Protein AF-A0AAX1UQ03-F1 (afdb_monomer_lite)

Foldseek 3Di:
DPPDDDPVNVVVVVVVVVVVVVVVCVPPVPPPDDPVNVVVVVVVCVVPAQKAKEFDPVFADDDVNHHPADQDPVRRYGAGCADVVCPRGRIDIGSDRCVVVPDDPVPPPPDDDDDDDDDDDDDDD

pLDDT: mean 74.24, std 16.28, range [40.09, 94.44]

Radius of gyration: 30.02 Å; chains: 1; bounding box: 72×29×101 Å

Organism: Cereibacter sphaeroides (NCBI:txid1063)

Secondary structure (DSSP, 8-state):
------HHHHHHHHHHHHHHHHHHHTS-S--PPPHHHHHHHHHHHHHHSS-EEEE-TTTPPEETTEESSPBPTTTSSB--S--GGGTTSSEEEE---GGGG-----SSTT-----PPPPP-----

Sequence (125 aa):
MTDALDLAEITRLRAELAQERAHRGCLGEAVPPTWQAIADDVARVLSEDCGAWVSCTGCYATDEGYLTAGTDPVFGCALGMGCRECGELGAVWDPTDWSALAVEDEDELSGDEPHAAAPGSGDAP

Structure (mmCIF, N/CA/C/O backbone):
data_AF-A0AAX1UQ03-F1
#
_entry.id   AF-A0AAX1UQ03-F1
#
loop_
_atom_site.group_PDB
_atom_site.id
_atom_site.type_symbol
_atom_site.label_atom_id
_atom_site.label_alt_id
_atom_site.label_comp_id
_atom_site.label_asym_id
_atom_site.label_entity_id
_atom_site.label_seq_id
_atom_site.pdbx_PDB_ins_code
_atom_site.Cartn_x
_atom_site.Cartn_y
_atom_site.Cartn_z
_atom_site.occupancy
_atom_site.B_iso_or_equiv
_atom_site.auth_seq_id
_atom_site.auth_comp_id
_atom_site.auth_asym_id
_atom_site.auth_atom_id
_atom_site.pdbx_PDB_model_num
ATOM 1 N N . MET A 1 1 ? 41.534 -16.312 -32.742 1.00 45.47 1 MET A N 1
ATOM 2 C CA . MET A 1 1 ? 40.486 -16.801 -33.658 1.00 45.47 1 MET A CA 1
ATOM 3 C C . MET A 1 1 ? 39.168 -16.258 -33.151 1.00 45.47 1 MET A C 1
ATOM 5 O O . MET A 1 1 ? 38.585 -16.844 -32.256 1.00 45.47 1 MET A O 1
ATOM 9 N N . THR A 1 2 ? 38.784 -15.069 -33.603 1.00 49.16 2 THR A N 1
ATOM 10 C CA . THR A 1 2 ? 37.437 -14.545 -33.362 1.00 49.16 2 THR A CA 1
ATOM 11 C C . THR A 1 2 ? 36.515 -15.260 -34.335 1.00 49.16 2 THR A C 1
ATOM 13 O O . THR A 1 2 ? 36.711 -15.110 -35.543 1.00 49.16 2 THR A O 1
ATOM 16 N N . ASP A 1 3 ? 35.587 -16.067 -33.827 1.00 68.19 3 ASP A N 1
ATOM 17 C CA . ASP A 1 3 ? 34.554 -16.678 -34.658 1.00 68.19 3 ASP A CA 1
ATOM 18 C C . ASP A 1 3 ? 33.799 -15.569 -35.388 1.00 68.19 3 ASP A C 1
ATOM 20 O O . ASP A 1 3 ? 33.191 -14.686 -34.777 1.00 68.19 3 ASP A O 1
ATOM 24 N N . ALA A 1 4 ? 33.912 -15.575 -36.714 1.00 75.44 4 ALA A N 1
ATOM 25 C CA . ALA A 1 4 ? 33.086 -14.735 -37.552 1.00 75.44 4 ALA A CA 1
ATOM 26 C C . ALA A 1 4 ? 31.677 -15.323 -37.491 1.00 75.44 4 ALA A C 1
ATOM 28 O O . ALA A 1 4 ? 31.449 -16.425 -37.985 1.00 75.44 4 ALA A O 1
ATOM 29 N N . LEU A 1 5 ? 30.754 -14.603 -36.853 1.00 78.12 5 LEU A N 1
ATOM 30 C CA . LEU A 1 5 ? 29.346 -14.982 -36.849 1.00 78.12 5 LEU A CA 1
ATOM 31 C C . LEU A 1 5 ? 28.863 -15.050 -38.298 1.00 78.12 5 LEU A C 1
ATOM 33 O O . LEU A 1 5 ? 29.084 -14.117 -39.079 1.00 78.12 5 LEU A O 1
ATOM 37 N N . ASP A 1 6 ? 28.225 -16.157 -38.658 1.00 87.25 6 ASP A N 1
ATOM 38 C CA . ASP A 1 6 ? 27.645 -16.293 -39.981 1.00 87.25 6 ASP A CA 1
ATOM 39 C C . ASP A 1 6 ? 26.407 -15.392 -40.148 1.00 87.25 6 ASP A C 1
ATOM 41 O O . ASP A 1 6 ? 25.863 -14.802 -39.207 1.00 87.25 6 ASP A O 1
ATOM 45 N N . LEU A 1 7 ? 25.965 -15.246 -41.396 1.00 84.31 7 LEU A N 1
ATOM 46 C CA . LEU A 1 7 ? 24.848 -14.369 -41.734 1.00 84.31 7 LEU A CA 1
ATOM 47 C C . LEU A 1 7 ? 23.516 -14.835 -41.117 1.00 84.31 7 LEU A C 1
ATOM 49 O O . LEU A 1 7 ? 22.641 -13.999 -40.878 1.00 84.31 7 LEU A O 1
ATOM 53 N N . ALA A 1 8 ? 23.352 -16.133 -40.846 1.00 88.38 8 ALA A N 1
ATOM 54 C CA . ALA A 1 8 ? 22.139 -16.683 -40.250 1.00 88.38 8 ALA A CA 1
ATOM 55 C C . ALA A 1 8 ? 22.061 -16.330 -38.757 1.00 88.38 8 ALA A C 1
ATOM 57 O O . ALA A 1 8 ? 21.024 -15.846 -38.299 1.00 88.38 8 ALA A O 1
ATOM 58 N N . GLU A 1 9 ? 23.176 -16.450 -38.035 1.00 91.50 9 GLU A N 1
ATOM 59 C CA . GLU A 1 9 ? 23.319 -16.045 -36.634 1.00 91.50 9 GLU A CA 1
ATOM 60 C C . GLU A 1 9 ? 23.073 -14.534 -36.473 1.00 91.50 9 GLU A C 1
ATOM 62 O O . GLU A 1 9 ? 22.274 -14.105 -35.637 1.00 91.50 9 GLU A O 1
ATOM 67 N N . ILE A 1 10 ? 23.670 -13.711 -37.347 1.00 91.00 10 ILE A N 1
ATOM 68 C CA . ILE A 1 10 ? 23.458 -12.252 -37.358 1.00 91.00 10 ILE A CA 1
ATOM 69 C C . ILE A 1 10 ? 21.982 -11.909 -37.609 1.00 91.00 10 ILE A C 1
ATOM 71 O O . ILE A 1 10 ? 21.448 -10.965 -37.021 1.00 91.00 10 ILE A O 1
ATOM 75 N N . THR A 1 11 ? 21.306 -12.658 -38.479 1.00 93.19 11 THR A N 1
ATOM 76 C CA . THR A 1 11 ? 19.891 -12.425 -38.798 1.00 93.19 11 THR A CA 1
ATOM 77 C C . THR A 1 11 ? 18.981 -12.823 -37.634 1.00 93.19 11 THR A C 1
ATOM 79 O O . THR A 1 11 ? 18.076 -12.058 -37.294 1.00 93.19 11 THR A O 1
ATOM 82 N N . ARG A 1 12 ? 19.261 -13.950 -36.963 1.00 94.44 12 ARG A N 1
ATOM 83 C CA . ARG A 1 12 ? 18.543 -14.397 -35.758 1.00 94.44 12 ARG A CA 1
ATOM 84 C C . ARG A 1 12 ? 18.640 -13.368 -34.633 1.00 94.44 12 ARG A C 1
ATOM 86 O O . ARG A 1 12 ? 17.614 -12.929 -34.125 1.00 94.44 12 ARG A O 1
ATOM 93 N N . LEU A 1 13 ? 19.852 -12.910 -34.320 1.00 92.44 13 LEU A N 1
ATOM 94 C CA . LEU A 1 13 ? 20.087 -11.929 -33.253 1.00 92.44 13 LEU A CA 1
ATOM 95 C C . LEU A 1 13 ? 19.404 -10.583 -33.536 1.00 92.44 13 LEU A C 1
ATOM 97 O O . LEU A 1 13 ? 18.907 -9.921 -32.627 1.00 92.44 13 LEU A O 1
ATOM 101 N N . ARG A 1 14 ? 19.336 -10.168 -34.808 1.00 94.06 14 ARG A N 1
ATOM 102 C CA . ARG A 1 14 ? 18.594 -8.961 -35.201 1.00 94.06 14 ARG A CA 1
ATOM 103 C C . ARG A 1 14 ? 17.083 -9.124 -35.037 1.00 94.06 14 ARG A C 1
ATOM 105 O O . ARG A 1 14 ? 16.430 -8.157 -34.651 1.00 94.06 14 ARG A O 1
ATOM 112 N N . ALA A 1 15 ? 16.539 -10.308 -35.316 1.00 92.56 15 ALA A N 1
ATOM 113 C CA . ALA A 1 15 ? 15.124 -10.606 -35.109 1.00 92.56 15 ALA A CA 1
ATOM 114 C C . ALA A 1 15 ? 14.768 -10.661 -33.614 1.00 92.56 15 ALA A C 1
ATOM 116 O O . ALA A 1 15 ? 13.791 -10.035 -33.208 1.00 92.56 15 ALA A O 1
ATOM 117 N N . GLU A 1 16 ? 15.598 -11.311 -32.793 1.00 93.19 16 GLU A N 1
ATOM 118 C CA . GLU A 1 16 ? 15.449 -11.339 -31.329 1.00 93.19 16 GLU A CA 1
ATOM 119 C C . GLU A 1 16 ? 15.475 -9.919 -30.745 1.00 93.19 16 GLU A C 1
ATOM 121 O O . GLU A 1 16 ? 14.550 -9.524 -30.038 1.00 93.19 16 GLU A O 1
ATOM 126 N N . LEU A 1 17 ? 16.449 -9.089 -31.138 1.00 87.44 17 LEU A N 1
ATOM 127 C CA . LEU A 1 17 ? 16.527 -7.696 -30.690 1.00 87.44 17 LEU A CA 1
ATOM 128 C C . LEU A 1 17 ? 15.327 -6.854 -31.157 1.00 87.44 17 LEU A C 1
ATOM 130 O O . LEU A 1 17 ? 14.885 -5.954 -30.441 1.00 87.44 17 LEU A O 1
ATOM 134 N N . ALA A 1 18 ? 14.795 -7.107 -32.356 1.00 84.88 18 ALA A N 1
ATOM 135 C CA . ALA A 1 18 ? 13.589 -6.438 -32.839 1.00 84.88 18 ALA A CA 1
ATOM 136 C C . ALA A 1 18 ? 12.353 -6.848 -32.023 1.00 84.88 18 ALA A C 1
ATOM 138 O O . ALA A 1 18 ? 11.529 -5.993 -31.711 1.00 84.88 18 ALA A O 1
ATOM 139 N N . GLN A 1 19 ? 12.2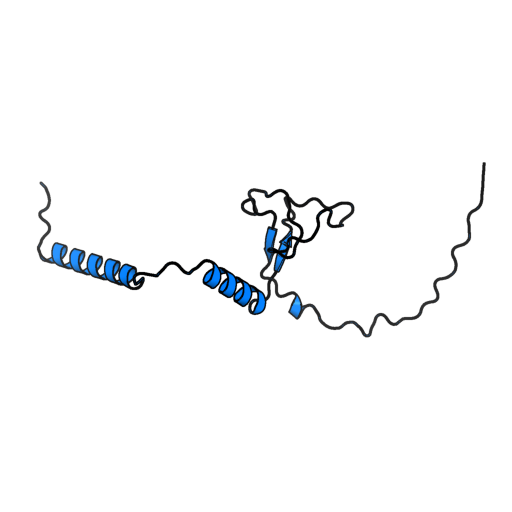55 -8.118 -31.628 1.00 81.69 19 GLN A N 1
ATOM 140 C CA . GLN A 1 19 ? 11.177 -8.635 -30.789 1.00 81.69 19 GLN A CA 1
ATOM 141 C C . GLN A 1 19 ? 11.266 -8.102 -29.352 1.00 81.69 19 GLN A C 1
ATOM 143 O O . GLN A 1 19 ? 10.257 -7.659 -28.810 1.00 81.69 19 GLN A O 1
ATOM 148 N N . GLU A 1 20 ? 12.463 -8.036 -28.763 1.00 80.25 20 GLU A N 1
ATOM 149 C CA . GLU A 1 20 ? 12.688 -7.398 -27.459 1.00 80.25 20 GLU A CA 1
ATOM 150 C C . GLU A 1 20 ? 12.367 -5.900 -27.490 1.00 80.25 20 GLU A C 1
ATOM 152 O O . GLU A 1 20 ? 11.734 -5.372 -26.575 1.00 80.25 20 GLU A O 1
ATOM 157 N N . ARG A 1 21 ? 12.769 -5.196 -28.556 1.00 79.38 21 ARG A N 1
ATOM 158 C CA . ARG A 1 21 ? 12.445 -3.775 -28.748 1.00 79.38 21 ARG A CA 1
ATOM 159 C C . ARG A 1 21 ? 10.967 -3.546 -29.017 1.00 79.38 21 ARG A C 1
ATOM 161 O O . ARG A 1 21 ? 10.460 -2.530 -28.572 1.00 79.38 21 ARG A O 1
ATOM 168 N N . ALA A 1 22 ? 10.281 -4.457 -29.700 1.00 71.56 22 ALA A N 1
ATOM 169 C CA . ALA A 1 22 ? 8.833 -4.407 -29.869 1.00 71.56 22 ALA A CA 1
ATOM 170 C C . ALA A 1 22 ? 8.113 -4.690 -28.545 1.00 71.56 22 ALA A C 1
ATOM 172 O O . ALA A 1 22 ? 7.162 -3.995 -28.224 1.00 71.56 22 ALA A O 1
ATOM 173 N N . HIS A 1 23 ? 8.606 -5.626 -27.730 1.00 63.84 23 HIS A N 1
ATOM 174 C CA . HIS A 1 23 ? 8.072 -5.872 -26.390 1.00 63.84 23 HIS A CA 1
ATOM 175 C C . HIS A 1 23 ? 8.279 -4.661 -25.469 1.00 63.84 23 HIS A C 1
ATOM 177 O O . HIS A 1 23 ? 7.358 -4.248 -24.770 1.00 63.84 23 HIS A O 1
ATOM 183 N N . ARG A 1 24 ? 9.452 -4.018 -25.544 1.00 59.59 24 ARG A N 1
ATOM 184 C CA . ARG A 1 24 ? 9.702 -2.722 -24.895 1.00 59.59 24 ARG A CA 1
ATOM 185 C C . ARG A 1 24 ? 8.903 -1.576 -25.517 1.00 59.59 24 ARG A C 1
ATOM 187 O O . ARG A 1 24 ? 8.558 -0.661 -24.795 1.00 59.59 24 ARG A O 1
ATOM 194 N N . GLY A 1 25 ? 8.606 -1.630 -26.813 1.00 49.12 25 GLY A N 1
ATOM 195 C CA . GLY A 1 25 ? 7.823 -0.645 -27.567 1.00 49.12 25 GLY A CA 1
ATOM 196 C C . GLY A 1 25 ? 6.305 -0.828 -27.462 1.00 49.12 25 GLY A C 1
ATOM 197 O O . GLY A 1 25 ? 5.560 0.051 -27.884 1.00 49.12 25 GLY A O 1
ATOM 198 N N . CYS A 1 26 ? 5.834 -1.934 -26.871 1.00 47.91 26 CYS A N 1
ATOM 199 C CA . CYS A 1 26 ? 4.474 -2.051 -26.341 1.00 47.91 26 CYS A CA 1
ATOM 200 C C . CYS A 1 26 ? 4.287 -1.190 -25.083 1.00 47.91 26 CYS A C 1
ATOM 202 O O . CYS A 1 26 ? 3.155 -0.854 -24.745 1.00 47.91 26 CYS A O 1
ATOM 204 N N . LEU A 1 27 ? 5.377 -0.764 -24.433 1.00 50.38 27 LEU A N 1
ATOM 205 C CA . LEU A 1 27 ? 5.363 0.525 -23.762 1.00 50.38 27 LEU A CA 1
ATOM 206 C C . LEU A 1 27 ? 5.520 1.538 -24.894 1.00 50.38 27 LEU A C 1
ATOM 208 O O . LEU A 1 27 ? 6.622 1.749 -25.402 1.00 50.38 27 LEU A O 1
ATOM 212 N N . GLY A 1 28 ? 4.416 2.149 -25.329 1.00 47.66 28 GLY A N 1
ATOM 213 C CA . GLY A 1 28 ? 4.516 3.403 -26.071 1.00 47.66 28 GLY A CA 1
ATOM 214 C C . GLY A 1 28 ? 5.356 4.409 -25.273 1.00 47.66 28 GLY A C 1
ATOM 215 O O . GLY A 1 28 ? 5.860 4.106 -24.190 1.00 47.66 28 GLY A O 1
ATOM 216 N N . GLU A 1 29 ? 5.482 5.645 -25.740 1.00 50.66 29 GLU A N 1
ATOM 217 C CA . GLU A 1 29 ? 5.815 6.713 -24.798 1.00 50.66 29 GLU A CA 1
ATOM 218 C C . GLU A 1 29 ? 4.674 6.765 -23.770 1.00 50.66 29 GLU A C 1
ATOM 220 O O . GLU A 1 29 ? 3.641 7.397 -23.984 1.00 50.66 29 GLU A O 1
ATOM 225 N N . ALA A 1 30 ? 4.799 5.966 -22.710 1.00 56.03 30 ALA A N 1
ATOM 226 C CA . ALA A 1 30 ? 3.912 5.967 -21.580 1.00 56.03 30 ALA A CA 1
ATOM 227 C C . ALA A 1 30 ? 4.206 7.307 -20.943 1.00 56.03 30 ALA A C 1
ATOM 229 O O . ALA A 1 30 ? 5.190 7.455 -20.218 1.00 56.03 30 ALA A O 1
ATOM 230 N N . VAL A 1 31 ? 3.400 8.307 -21.305 1.00 62.19 31 VAL A N 1
ATOM 231 C CA . VAL A 1 31 ? 3.284 9.518 -20.511 1.00 62.19 31 VAL A CA 1
ATOM 232 C C . VAL A 1 31 ? 3.160 9.006 -19.082 1.00 62.19 31 VAL A C 1
ATOM 234 O O . VAL A 1 31 ? 2.213 8.257 -18.813 1.00 62.19 31 VAL A O 1
ATOM 237 N N . PRO A 1 32 ? 4.154 9.271 -18.214 1.00 66.25 32 PRO A N 1
ATOM 238 C CA . PRO A 1 32 ? 4.096 8.766 -16.860 1.00 66.25 32 PRO A CA 1
ATOM 239 C C . PRO A 1 32 ? 2.760 9.241 -16.297 1.00 66.25 32 PRO A C 1
ATOM 241 O O . PRO A 1 32 ? 2.411 10.412 -16.511 1.00 66.25 32 PRO A O 1
ATOM 244 N N . PRO A 1 33 ? 1.970 8.343 -15.684 1.00 74.88 33 PRO A N 1
ATOM 245 C CA . PRO A 1 33 ? 0.676 8.735 -15.170 1.00 74.88 33 PRO A CA 1
ATOM 246 C C . PRO A 1 33 ? 0.888 9.946 -14.271 1.00 74.88 33 PRO A C 1
ATOM 248 O O . PRO A 1 33 ? 1.869 10.035 -13.525 1.00 74.88 33 PRO A O 1
ATOM 251 N N . THR A 1 34 ? 0.010 10.934 -14.405 1.00 89.31 34 THR A N 1
ATOM 252 C CA . THR A 1 34 ? 0.061 12.075 -13.502 1.00 89.31 34 THR A CA 1
ATOM 253 C C . THR A 1 34 ? -0.140 11.561 -12.079 1.00 89.31 34 THR A C 1
ATOM 255 O O . THR A 1 34 ? -0.800 10.545 -11.860 1.00 89.31 34 THR A O 1
ATOM 258 N N . TRP A 1 35 ? 0.387 12.282 -11.091 1.00 85.19 35 TRP A N 1
ATOM 259 C CA . TRP A 1 35 ? 0.140 11.939 -9.690 1.00 85.19 35 TRP A CA 1
ATOM 260 C C . TRP A 1 35 ? -1.354 11.853 -9.360 1.00 85.19 35 TRP A C 1
ATOM 262 O O . TRP A 1 35 ? -1.741 11.044 -8.526 1.00 85.19 35 TRP A O 1
ATOM 272 N N . GLN A 1 36 ? -2.190 12.622 -10.065 1.00 83.56 36 GLN A N 1
ATOM 273 C CA . GLN A 1 36 ? -3.641 12.537 -9.936 1.00 83.56 36 GLN A CA 1
ATOM 274 C C . GLN A 1 36 ? -4.188 11.199 -10.444 1.00 83.56 36 GLN A C 1
ATOM 276 O O . GLN A 1 36 ? -4.937 10.557 -9.727 1.00 83.56 36 GLN A O 1
ATOM 281 N N . ALA A 1 37 ? -3.770 10.742 -11.629 1.00 83.75 37 ALA A N 1
ATOM 282 C CA . ALA A 1 37 ? -4.211 9.454 -12.164 1.00 83.75 37 ALA A CA 1
ATOM 283 C C . ALA A 1 37 ? -3.804 8.284 -11.252 1.00 83.75 37 ALA A C 1
ATOM 285 O O . ALA A 1 37 ? -4.589 7.367 -11.048 1.00 83.75 37 ALA A O 1
ATOM 286 N N . ILE A 1 38 ? -2.606 8.348 -10.658 1.00 85.12 38 ILE A N 1
ATOM 287 C CA . ILE A 1 38 ? -2.153 7.361 -9.666 1.00 85.12 38 ILE A CA 1
ATOM 288 C C . ILE A 1 38 ? -3.038 7.408 -8.414 1.00 85.12 38 ILE A C 1
ATOM 290 O O . ILE A 1 38 ? -3.448 6.363 -7.922 1.00 85.12 38 ILE A O 1
ATOM 294 N N . ALA A 1 39 ? -3.335 8.603 -7.896 1.00 80.88 39 ALA A N 1
ATOM 295 C CA . ALA A 1 39 ? -4.181 8.763 -6.716 1.00 80.88 39 ALA A CA 1
ATOM 296 C C . ALA A 1 39 ? -5.608 8.248 -6.955 1.00 80.88 39 ALA A C 1
ATOM 298 O O . ALA A 1 39 ? -6.155 7.555 -6.100 1.00 80.88 39 ALA A O 1
ATOM 299 N N . ASP A 1 40 ? -6.182 8.539 -8.124 1.00 83.75 40 ASP A N 1
ATOM 300 C CA . ASP A 1 40 ? -7.517 8.082 -8.505 1.00 83.75 40 ASP A CA 1
ATOM 301 C C . ASP A 1 40 ? -7.559 6.548 -8.632 1.00 83.75 40 ASP A C 1
ATOM 303 O O . ASP A 1 40 ? -8.502 5.916 -8.156 1.00 83.75 40 ASP A O 1
ATOM 307 N N . ASP A 1 41 ? -6.519 5.929 -9.202 1.00 82.44 41 ASP A N 1
ATOM 308 C CA . ASP A 1 41 ? -6.415 4.467 -9.280 1.00 82.44 41 ASP A CA 1
ATOM 309 C C . ASP A 1 41 ? -6.245 3.817 -7.904 1.00 82.44 41 ASP A C 1
ATOM 311 O O . ASP A 1 41 ? -6.876 2.798 -7.632 1.00 82.44 41 ASP A O 1
ATOM 315 N N . VAL A 1 42 ? -5.437 4.407 -7.016 1.00 81.31 42 VAL A N 1
ATOM 316 C CA . VAL A 1 42 ? -5.314 3.938 -5.628 1.00 81.31 42 VAL A CA 1
ATOM 317 C C . VAL A 1 42 ? -6.666 4.025 -4.926 1.00 81.31 42 VAL A C 1
ATOM 319 O O . VAL A 1 42 ? -7.087 3.049 -4.316 1.00 81.31 42 VAL A O 1
ATOM 322 N N . ALA A 1 43 ? -7.382 5.145 -5.053 1.00 81.38 43 ALA A N 1
ATOM 323 C CA . ALA A 1 43 ? -8.709 5.303 -4.463 1.00 81.38 43 ALA A CA 1
ATOM 324 C C . ALA A 1 43 ? -9.714 4.280 -5.014 1.00 81.38 43 ALA A C 1
ATOM 326 O O . ALA A 1 43 ? -10.490 3.711 -4.247 1.00 81.38 43 ALA A O 1
ATOM 327 N N . ARG A 1 44 ? -9.673 4.005 -6.324 1.00 82.38 44 ARG A N 1
ATOM 328 C CA . ARG A 1 44 ? -10.503 2.973 -6.956 1.00 82.38 44 ARG A CA 1
ATOM 329 C C . ARG A 1 44 ? -10.188 1.587 -6.394 1.00 82.38 44 ARG A C 1
ATOM 331 O O . ARG A 1 44 ? -11.112 0.905 -5.966 1.00 82.38 44 ARG A O 1
ATOM 338 N N . VAL A 1 45 ? -8.914 1.195 -6.341 1.00 79.06 45 VAL A N 1
ATOM 339 C CA . VAL A 1 45 ? -8.487 -0.101 -5.779 1.00 79.06 45 VAL A CA 1
ATOM 340 C C . VAL A 1 45 ? -8.912 -0.226 -4.318 1.00 79.06 45 VAL A C 1
ATOM 342 O O . VAL A 1 45 ? -9.501 -1.231 -3.955 1.00 79.06 45 VAL A O 1
ATOM 345 N N . LEU A 1 46 ? -8.730 0.818 -3.505 1.00 77.12 46 LEU A N 1
ATOM 346 C CA . LEU A 1 46 ? -9.201 0.835 -2.114 1.00 77.12 46 LEU A CA 1
ATOM 347 C C . LEU A 1 46 ? -10.730 0.692 -1.982 1.00 77.12 46 LEU A C 1
ATOM 349 O O . LEU A 1 46 ? -11.207 0.285 -0.929 1.00 77.12 46 LEU A O 1
ATOM 353 N N . SER A 1 47 ? -11.500 1.058 -3.014 1.00 75.06 47 SER A N 1
ATOM 354 C CA . SER A 1 47 ? -12.965 0.932 -3.022 1.00 75.06 47 SER A CA 1
ATOM 355 C C . SER A 1 47 ? -13.485 -0.388 -3.604 1.00 75.06 47 SER A C 1
ATOM 357 O O . SER A 1 47 ? -14.607 -0.782 -3.293 1.00 75.06 47 SER A O 1
ATOM 359 N N . GLU A 1 48 ? -12.705 -1.035 -4.475 1.00 73.44 48 GLU A N 1
ATOM 360 C CA . GLU A 1 48 ? -13.093 -2.242 -5.219 1.00 73.44 48 GLU A CA 1
ATOM 361 C C . GLU A 1 48 ? -12.506 -3.524 -4.615 1.00 73.44 48 GLU A C 1
ATOM 363 O O . GLU A 1 48 ? -13.179 -4.554 -4.622 1.00 73.44 48 GLU A O 1
ATOM 368 N N . ASP A 1 49 ? -11.270 -3.470 -4.109 1.00 67.19 49 ASP A N 1
ATOM 369 C CA . ASP A 1 49 ? -10.608 -4.601 -3.466 1.00 67.19 49 ASP A CA 1
ATOM 370 C C . ASP A 1 49 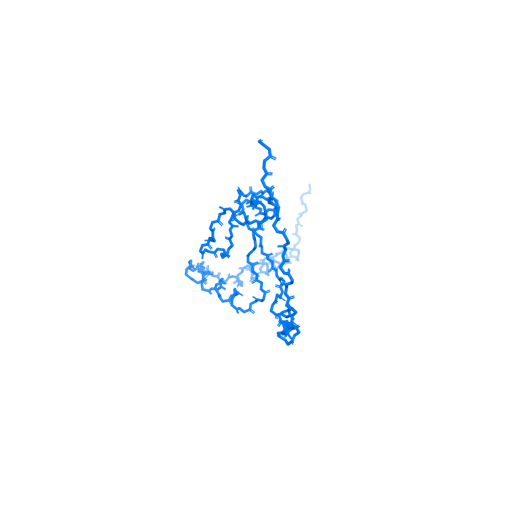? -10.906 -4.612 -1.965 1.00 67.19 49 ASP A C 1
ATOM 372 O O . ASP A 1 49 ? -10.765 -3.613 -1.258 1.00 67.19 49 ASP A O 1
ATOM 376 N N . CYS A 1 50 ? -11.288 -5.784 -1.464 1.00 69.25 50 CYS A N 1
ATOM 377 C CA . CYS A 1 50 ? -11.485 -6.009 -0.044 1.00 69.25 50 CYS A CA 1
ATOM 378 C C . CYS A 1 50 ? -10.119 -6.058 0.656 1.00 69.25 50 CYS A C 1
ATOM 380 O O . CYS A 1 50 ? -9.405 -7.057 0.593 1.00 69.25 50 CYS A O 1
ATOM 382 N N . GLY A 1 51 ? -9.735 -4.961 1.299 1.00 79.81 51 GLY A N 1
ATOM 383 C CA . GLY A 1 51 ? -8.519 -4.876 2.095 1.00 79.81 51 GLY A CA 1
ATOM 384 C C . GLY A 1 51 ? -8.399 -3.528 2.788 1.00 79.81 51 GLY A C 1
ATOM 385 O O . GLY A 1 51 ? -9.126 -2.581 2.485 1.00 79.81 51 GLY A O 1
ATOM 386 N N . ALA A 1 52 ? -7.493 -3.440 3.752 1.00 87.62 52 ALA A N 1
ATOM 387 C CA . ALA A 1 52 ? -7.256 -2.214 4.497 1.00 87.62 52 ALA A CA 1
ATOM 388 C C . ALA A 1 52 ? -5.780 -2.072 4.856 1.00 87.62 52 ALA A C 1
ATOM 390 O O . ALA A 1 52 ? -5.061 -3.051 5.066 1.00 87.62 52 ALA A O 1
ATOM 391 N N . TRP A 1 53 ? -5.321 -0.831 4.983 1.00 89.62 53 TRP A N 1
ATOM 392 C CA . TRP A 1 53 ? -4.065 -0.577 5.671 1.00 89.62 53 TRP A CA 1
ATOM 393 C C . TRP A 1 53 ? -4.268 -0.771 7.168 1.00 89.62 53 TRP A C 1
ATOM 395 O O . TRP A 1 53 ? -5.185 -0.208 7.768 1.00 89.62 53 TRP A O 1
ATOM 405 N N . VAL A 1 54 ? -3.383 -1.549 7.774 1.00 90.44 54 VAL A N 1
ATOM 406 C CA . VAL A 1 54 ? -3.366 -1.782 9.214 1.00 90.44 54 VAL A CA 1
ATOM 407 C C . VAL A 1 54 ? -2.024 -1.360 9.789 1.00 90.44 54 VAL A C 1
ATOM 409 O O . VAL A 1 54 ? -0.982 -1.420 9.129 1.00 90.44 54 VAL A O 1
ATOM 412 N N . SER A 1 55 ? -2.042 -0.917 11.043 1.00 92.06 55 SER A N 1
ATOM 413 C CA . SER A 1 55 ? -0.832 -0.541 11.765 1.00 92.06 55 SER A CA 1
ATOM 414 C C . SER A 1 55 ? 0.155 -1.708 11.791 1.00 92.06 55 SER A C 1
ATOM 416 O O . SER A 1 55 ? -0.208 -2.842 12.107 1.00 92.06 55 SER A O 1
ATOM 418 N N . CYS A 1 56 ? 1.425 -1.441 11.486 1.00 91.81 56 CYS A N 1
ATOM 419 C CA . CYS A 1 56 ? 2.450 -2.475 11.562 1.00 91.81 56 CYS A CA 1
ATOM 420 C C . CYS A 1 56 ? 2.687 -2.863 13.029 1.00 91.81 56 CYS A C 1
ATOM 422 O O . CYS A 1 56 ? 3.259 -2.090 13.799 1.00 91.81 56 CYS A O 1
ATOM 424 N N . THR A 1 57 ? 2.307 -4.083 13.401 1.00 88.12 57 THR A N 1
ATOM 425 C CA . THR A 1 57 ? 2.405 -4.595 14.779 1.00 88.12 57 THR A CA 1
ATOM 426 C C . THR A 1 57 ? 3.837 -4.636 15.318 1.00 88.12 57 THR A C 1
ATOM 428 O O . THR A 1 57 ? 4.038 -4.550 16.525 1.00 88.12 57 THR A O 1
ATOM 431 N N . GLY A 1 58 ? 4.843 -4.721 14.442 1.00 86.25 58 GLY A N 1
ATOM 432 C CA . GLY A 1 58 ? 6.256 -4.743 14.831 1.00 86.25 58 GLY A CA 1
ATOM 433 C C . GLY A 1 58 ? 6.839 -3.378 15.212 1.00 86.25 58 GLY A C 1
ATOM 434 O O . GLY A 1 58 ? 7.886 -3.323 15.854 1.00 86.25 58 GLY A O 1
ATOM 435 N N . CYS A 1 59 ? 6.199 -2.269 14.825 1.00 87.06 59 CYS A N 1
ATOM 436 C CA . CYS A 1 59 ? 6.724 -0.916 15.072 1.00 87.06 59 CYS A CA 1
ATOM 437 C C . CYS A 1 59 ? 5.700 0.071 15.641 1.00 87.06 59 CYS A C 1
ATOM 439 O O . CYS A 1 59 ? 6.057 1.212 15.950 1.00 87.06 59 CYS A O 1
ATOM 441 N N . TYR A 1 60 ? 4.440 -0.345 15.751 1.00 84.38 60 TYR A N 1
ATOM 442 C CA . TYR A 1 60 ? 3.377 0.446 16.342 1.00 84.38 60 TYR A CA 1
ATOM 443 C C . TYR A 1 60 ? 3.318 0.230 17.857 1.00 84.38 60 TYR A C 1
ATOM 445 O O . TYR A 1 60 ? 3.318 -0.904 18.330 1.00 84.38 60 TYR A O 1
ATOM 453 N N . ALA A 1 61 ? 3.259 1.322 18.620 1.00 76.00 61 ALA A N 1
ATOM 454 C CA . ALA A 1 61 ? 3.142 1.275 20.073 1.00 76.00 61 ALA A CA 1
ATOM 455 C C . ALA A 1 61 ? 1.669 1.362 20.497 1.00 76.00 61 ALA A C 1
ATOM 457 O O . ALA A 1 61 ? 0.990 2.352 20.219 1.00 76.00 61 ALA A O 1
ATOM 458 N N . THR A 1 62 ? 1.190 0.344 21.208 1.00 76.00 62 THR A N 1
ATOM 459 C CA . THR A 1 62 ? -0.116 0.351 21.882 1.00 76.00 62 THR A CA 1
ATOM 460 C C . THR A 1 62 ? 0.061 0.630 23.372 1.00 76.00 62 THR A C 1
ATOM 462 O O . THR A 1 62 ? 0.995 0.098 23.973 1.00 76.00 62 THR A O 1
ATOM 465 N N . ASP A 1 63 ? -0.853 1.382 23.977 1.00 73.62 63 ASP A N 1
ATOM 466 C CA . ASP A 1 63 ? -0.936 1.561 25.432 1.00 73.62 63 ASP A CA 1
ATOM 467 C C . ASP A 1 63 ? -2.155 0.794 25.942 1.00 73.62 63 ASP A C 1
ATOM 469 O O . ASP A 1 63 ? -3.272 1.058 25.510 1.00 73.62 63 ASP A O 1
ATOM 473 N N . GLU A 1 64 ? -1.936 -0.240 26.757 1.00 78.81 64 GLU A N 1
ATOM 474 C CA . GLU A 1 64 ? -2.991 -1.157 27.233 1.00 78.81 64 GLU A CA 1
ATOM 475 C C . GLU A 1 64 ? -3.881 -1.751 26.115 1.00 78.81 64 GLU A C 1
ATOM 477 O O . GLU A 1 64 ? -5.046 -2.082 26.323 1.00 78.81 64 GLU A O 1
ATOM 482 N N . GLY A 1 65 ? -3.327 -1.903 24.907 1.00 70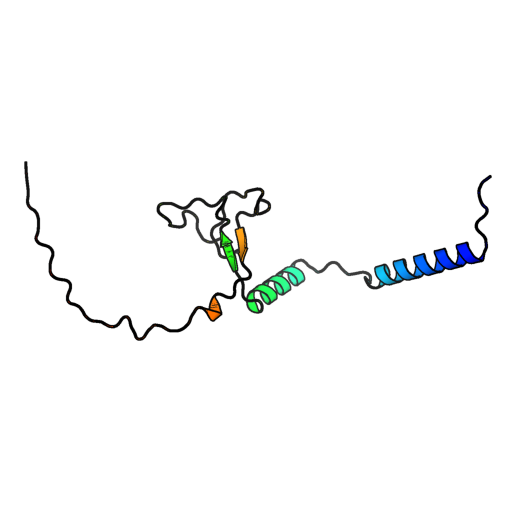.44 65 GLY A N 1
ATOM 483 C CA . GLY A 1 65 ? -4.052 -2.386 23.726 1.00 70.44 65 GLY A CA 1
ATOM 484 C C . GLY A 1 65 ? -4.788 -1.298 22.936 1.00 70.44 65 GLY A C 1
ATOM 485 O O . GLY A 1 65 ? -5.331 -1.593 21.873 1.00 70.44 65 GLY A O 1
ATOM 486 N N . TYR A 1 66 ? -4.761 -0.045 23.390 1.00 66.94 66 TYR A N 1
ATOM 487 C CA . TYR A 1 66 ? -5.305 1.098 22.665 1.00 66.94 66 TYR A CA 1
ATOM 488 C C . TYR A 1 66 ? -4.268 1.754 21.755 1.00 66.94 66 TYR A C 1
ATOM 490 O O . TYR A 1 66 ? -3.063 1.780 22.031 1.00 66.94 66 TYR A O 1
ATOM 498 N N . LEU A 1 67 ? -4.767 2.313 20.652 1.00 68.81 67 LEU A N 1
ATOM 499 C CA . LEU A 1 67 ? -3.976 3.124 19.735 1.00 68.81 67 LEU A CA 1
ATOM 500 C C . LEU A 1 67 ? -3.519 4.401 20.450 1.00 68.81 67 LEU A C 1
ATOM 502 O O . LEU A 1 67 ? -4.333 5.158 20.975 1.00 68.81 67 LEU A O 1
ATOM 506 N N . THR A 1 68 ? -2.211 4.645 20.456 1.00 79.62 68 THR A N 1
ATOM 507 C CA . THR A 1 68 ? -1.603 5.826 21.097 1.00 79.62 68 THR A CA 1
ATOM 508 C C . THR A 1 68 ? -1.505 7.025 20.157 1.00 79.62 68 THR A C 1
ATOM 510 O O . THR A 1 68 ? -1.335 8.161 20.598 1.00 79.62 68 THR A O 1
ATOM 513 N N . ALA A 1 69 ? -1.628 6.777 18.854 1.00 79.81 69 ALA A N 1
ATOM 514 C CA . ALA A 1 69 ? -1.580 7.780 17.801 1.00 79.81 69 ALA A CA 1
ATOM 515 C C . ALA A 1 69 ? -2.921 7.862 17.066 1.00 79.81 69 ALA A C 1
ATOM 517 O O . ALA A 1 69 ? -3.621 6.861 16.912 1.00 79.81 69 ALA A O 1
ATOM 518 N N . GLY A 1 70 ? -3.256 9.066 16.597 1.00 82.81 70 GLY A N 1
ATOM 519 C CA . GLY A 1 70 ? -4.427 9.287 15.757 1.00 82.81 70 GLY A CA 1
ATOM 520 C C . GLY A 1 70 ? -4.304 8.598 14.398 1.00 82.81 70 GLY A C 1
ATOM 521 O O . GLY A 1 70 ? -3.207 8.281 13.935 1.00 82.81 70 GLY A O 1
ATOM 522 N N . THR A 1 71 ? -5.450 8.383 13.762 1.00 88.00 71 THR A N 1
ATOM 523 C CA . THR A 1 71 ? -5.546 7.803 12.423 1.00 88.00 71 THR A CA 1
ATOM 524 C C . THR A 1 71 ? -4.918 8.726 11.382 1.00 88.00 71 THR A C 1
ATOM 526 O O . THR A 1 71 ? -5.272 9.903 11.299 1.00 88.00 71 THR A O 1
ATOM 529 N N . ASP A 1 72 ? -4.005 8.190 10.576 1.00 88.94 72 ASP A N 1
ATOM 530 C CA . ASP A 1 72 ? -3.431 8.909 9.444 1.00 88.94 72 ASP A CA 1
ATOM 531 C C . ASP A 1 72 ? -4.475 9.054 8.317 1.00 88.94 72 ASP A C 1
ATOM 533 O O . ASP A 1 72 ? -5.177 8.090 8.013 1.00 88.94 72 ASP A O 1
ATOM 537 N N . PRO A 1 73 ? -4.616 10.231 7.683 1.00 83.12 73 PRO A N 1
ATOM 538 C CA . PRO A 1 73 ? -5.650 10.464 6.673 1.00 83.12 73 PRO A CA 1
ATOM 539 C C . PRO A 1 73 ? -5.398 9.760 5.333 1.00 83.12 73 PRO A C 1
ATOM 541 O O . PRO A 1 73 ? -6.328 9.654 4.537 1.00 83.12 73 PRO A O 1
ATOM 544 N N . VAL A 1 74 ? -4.167 9.321 5.053 1.00 83.94 74 VAL A N 1
ATOM 545 C CA . VAL A 1 74 ? -3.817 8.596 3.823 1.00 83.94 74 VAL A CA 1
ATOM 546 C C . VAL A 1 74 ? -4.004 7.102 4.030 1.00 83.94 74 VAL A C 1
ATOM 548 O O . VAL A 1 74 ? -4.621 6.437 3.202 1.00 83.94 74 VAL A O 1
ATOM 551 N N . PHE A 1 75 ? -3.481 6.576 5.136 1.00 85.88 75 PHE A N 1
ATOM 552 C CA . PHE A 1 75 ? -3.533 5.142 5.407 1.00 85.88 75 PHE A CA 1
ATOM 553 C C . PHE A 1 75 ? -4.827 4.719 6.105 1.00 85.88 75 PHE A C 1
ATOM 555 O O . PHE A 1 75 ? -5.233 3.574 5.992 1.00 85.88 75 PHE A O 1
ATOM 562 N N . GLY A 1 76 ? -5.516 5.605 6.820 1.00 86.88 76 GLY A N 1
ATOM 563 C CA . GLY A 1 76 ? -6.725 5.229 7.558 1.00 86.88 76 GLY A CA 1
ATOM 564 C C . GLY A 1 76 ? -6.447 4.359 8.792 1.00 86.88 76 GLY A C 1
ATOM 565 O O . GLY A 1 76 ? -7.381 3.848 9.403 1.00 86.88 76 GLY A O 1
ATOM 566 N N . CYS A 1 77 ? -5.184 4.239 9.213 1.00 88.00 77 CYS A N 1
ATOM 567 C CA . CYS A 1 77 ? -4.766 3.584 10.450 1.00 88.00 77 CYS A CA 1
ATOM 568 C C . CYS A 1 77 ? -3.752 4.451 11.204 1.00 88.00 77 CYS A C 1
ATOM 570 O O . CYS A 1 77 ? -3.211 5.418 10.669 1.00 88.00 77 CYS A O 1
ATOM 572 N N . ALA A 1 78 ? -3.468 4.112 12.457 1.00 90.06 78 ALA A N 1
ATOM 573 C CA . ALA A 1 78 ? -2.412 4.789 13.194 1.00 90.06 78 ALA A CA 1
ATOM 574 C C . ALA A 1 78 ? -1.030 4.291 12.725 1.00 90.06 78 ALA A C 1
ATOM 576 O O . ALA A 1 78 ? -0.806 3.084 12.615 1.00 90.06 78 ALA A O 1
ATOM 577 N N . LEU A 1 79 ? -0.099 5.199 12.431 1.00 89.38 79 LEU A N 1
ATOM 578 C CA . LEU A 1 79 ? 1.228 4.830 11.924 1.00 89.38 79 LEU A CA 1
ATOM 579 C C . LEU A 1 79 ? 2.226 4.578 13.056 1.00 89.38 79 LEU A C 1
ATOM 581 O O . LEU A 1 79 ? 2.260 5.305 14.050 1.00 89.38 79 LEU A O 1
ATOM 585 N N . GLY A 1 80 ? 3.040 3.530 12.901 1.00 85.56 80 GLY A N 1
ATOM 586 C CA . GLY A 1 80 ? 4.168 3.241 13.792 1.00 85.56 80 GLY A CA 1
ATOM 587 C C . GLY A 1 80 ? 5.435 3.999 13.389 1.00 85.56 80 GLY A C 1
ATOM 588 O O . GLY A 1 80 ? 5.439 4.753 12.421 1.00 85.56 80 GLY A O 1
ATOM 589 N N . MET A 1 81 ? 6.550 3.759 14.089 1.00 86.12 81 MET A N 1
ATOM 590 C CA . MET A 1 81 ? 7.834 4.411 13.761 1.00 86.12 81 MET A CA 1
ATOM 591 C C . MET A 1 81 ? 8.526 3.866 12.497 1.00 86.12 81 MET A C 1
ATOM 593 O O . MET A 1 81 ? 9.594 4.353 12.138 1.00 86.12 81 MET A O 1
ATOM 597 N N . GLY A 1 82 ? 7.940 2.865 11.835 1.00 88.69 82 GLY A N 1
ATOM 598 C CA . GLY A 1 82 ? 8.518 2.210 10.666 1.00 88.69 82 GLY A CA 1
ATOM 599 C C . GLY A 1 82 ? 9.648 1.244 11.039 1.00 88.69 82 GLY A C 1
ATOM 600 O O . GLY A 1 82 ? 10.691 1.630 11.557 1.00 88.69 82 GLY A O 1
ATOM 601 N N . CYS A 1 83 ? 9.464 -0.045 10.758 1.00 90.06 83 CYS A N 1
ATOM 602 C CA . CYS A 1 83 ? 10.527 -1.050 10.819 1.00 90.06 83 CYS A CA 1
ATOM 603 C C . CYS A 1 83 ? 10.846 -1.589 9.421 1.00 90.06 83 CYS A C 1
ATOM 605 O O . CYS A 1 83 ? 10.102 -1.377 8.460 1.00 90.06 83 CYS A O 1
ATOM 607 N N . ARG A 1 84 ? 11.936 -2.355 9.313 1.00 91.06 84 ARG A N 1
ATOM 608 C CA . ARG A 1 84 ? 12.330 -3.001 8.051 1.00 91.06 84 ARG A CA 1
ATOM 609 C C . ARG A 1 84 ? 11.274 -3.957 7.498 1.00 91.06 84 ARG A C 1
ATOM 611 O O . ARG A 1 84 ? 11.223 -4.139 6.290 1.00 91.06 84 ARG A O 1
ATOM 618 N N . GLU A 1 85 ? 10.448 -4.552 8.352 1.00 87.56 85 GLU A N 1
ATOM 619 C CA . GLU A 1 85 ? 9.427 -5.521 7.930 1.00 87.56 85 GLU A CA 1
ATOM 620 C C . GLU A 1 85 ? 8.290 -4.840 7.159 1.00 87.56 85 GLU A C 1
ATOM 622 O O . GLU A 1 85 ? 7.788 -5.404 6.195 1.00 87.56 85 GLU A O 1
ATOM 627 N N . CYS A 1 86 ? 7.949 -3.598 7.518 1.00 89.19 86 CYS A N 1
ATOM 628 C CA . CYS A 1 86 ? 6.964 -2.783 6.800 1.00 89.19 86 CYS A CA 1
ATOM 629 C C . CYS A 1 86 ? 7.586 -1.805 5.789 1.00 89.19 86 CYS A C 1
ATOM 631 O O . CYS A 1 86 ? 6.917 -0.877 5.345 1.00 89.19 86 CYS A O 1
ATOM 633 N N . GLY A 1 87 ? 8.880 -1.945 5.475 1.00 89.12 87 GLY A N 1
ATOM 634 C CA . GLY A 1 87 ? 9.571 -1.015 4.576 1.00 89.12 87 GLY A CA 1
ATOM 635 C C . GLY A 1 87 ? 9.590 0.429 5.087 1.00 89.12 87 GLY A C 1
ATOM 636 O O . GLY A 1 87 ? 9.522 1.354 4.289 1.00 89.12 87 GLY A O 1
ATOM 637 N N . GLU A 1 88 ? 9.650 0.608 6.411 1.00 90.50 88 GLU A N 1
ATOM 638 C CA . GLU A 1 88 ? 9.691 1.912 7.094 1.00 90.50 88 GLU A CA 1
ATOM 639 C C . GLU A 1 88 ? 8.403 2.753 6.980 1.00 90.50 88 GLU A C 1
ATOM 641 O O . GLU A 1 88 ? 8.372 3.889 7.439 1.00 90.50 88 GLU A O 1
ATOM 646 N N . LEU A 1 89 ? 7.310 2.186 6.456 1.00 90.31 89 LEU A N 1
ATOM 647 C CA . LEU A 1 89 ? 6.028 2.888 6.296 1.00 90.31 89 LEU A CA 1
ATOM 648 C C . LEU A 1 89 ? 5.238 3.038 7.603 1.00 90.31 89 LEU A C 1
ATOM 650 O O . LEU A 1 89 ? 4.438 3.955 7.745 1.00 90.31 89 LEU A O 1
ATOM 654 N N . GLY A 1 90 ? 5.416 2.111 8.547 1.00 90.38 90 GLY A N 1
ATOM 655 C CA . GLY A 1 90 ? 4.636 2.079 9.789 1.00 90.38 90 GLY A CA 1
ATOM 656 C C . GLY A 1 90 ? 3.239 1.457 9.653 1.00 90.38 90 GLY A C 1
ATOM 657 O O . GLY A 1 90 ? 2.540 1.331 10.660 1.00 90.38 90 GLY A O 1
ATOM 658 N N . ALA A 1 91 ? 2.865 1.012 8.452 1.00 91.38 91 ALA A N 1
ATOM 659 C CA . ALA A 1 91 ? 1.631 0.296 8.132 1.00 91.38 91 ALA A CA 1
ATOM 660 C C . ALA A 1 91 ? 1.908 -0.848 7.146 1.00 91.38 91 ALA A C 1
ATOM 662 O O . ALA A 1 91 ? 2.927 -0.851 6.451 1.00 91.38 91 ALA A O 1
ATOM 663 N N . VAL A 1 92 ? 1.002 -1.821 7.095 1.00 92.00 92 VAL A N 1
ATOM 664 C CA . VAL A 1 92 ? 1.025 -2.938 6.144 1.00 92.00 92 VAL A CA 1
ATOM 665 C C . VAL A 1 92 ? -0.340 -3.079 5.481 1.00 92.00 92 VAL A C 1
ATOM 667 O O . VAL A 1 92 ? -1.362 -2.770 6.090 1.00 92.00 92 VAL A O 1
ATOM 670 N N . TRP A 1 93 ? -0.352 -3.517 4.224 1.00 90.12 93 TRP A N 1
ATOM 671 C CA . TRP A 1 93 ? -1.594 -3.824 3.520 1.00 90.12 93 TRP A CA 1
ATOM 672 C C . TRP A 1 93 ? -2.104 -5.195 3.962 1.00 90.12 93 TRP A C 1
ATOM 674 O O . TRP A 1 93 ? -1.395 -6.192 3.805 1.00 90.12 93 TRP A O 1
ATOM 684 N N . ASP A 1 94 ? -3.319 -5.236 4.49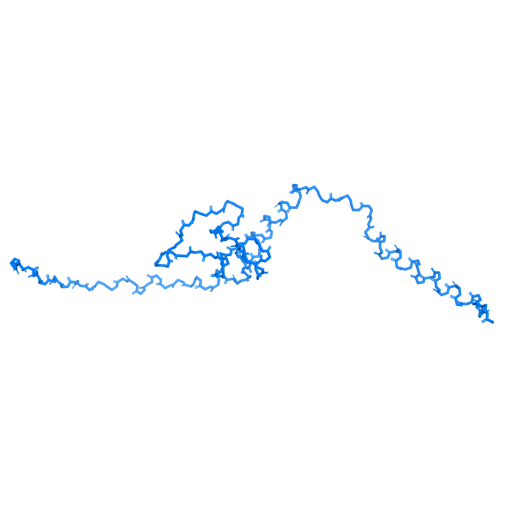9 1.00 88.81 94 ASP A N 1
ATOM 685 C CA . ASP A 1 94 ? -4.046 -6.462 4.798 1.00 88.81 94 ASP A CA 1
ATOM 686 C C . ASP A 1 94 ? -5.075 -6.726 3.683 1.00 88.81 94 ASP A C 1
ATOM 688 O O . ASP A 1 94 ? -6.059 -5.993 3.583 1.00 88.81 94 ASP A O 1
ATOM 692 N N . PRO A 1 95 ? -4.871 -7.749 2.830 1.00 86.69 95 PRO A N 1
ATOM 693 C CA . PRO A 1 95 ? -5.798 -8.106 1.757 1.00 86.69 95 PRO A CA 1
ATOM 694 C C . PRO A 1 95 ? -6.993 -8.940 2.255 1.00 86.69 95 PRO A C 1
ATOM 696 O O . PRO A 1 95 ? -7.700 -9.544 1.449 1.00 86.69 95 PRO A O 1
ATOM 699 N N . THR A 1 96 ? -7.163 -9.085 3.571 1.00 85.06 96 THR A N 1
ATOM 700 C CA . THR A 1 96 ? -8.268 -9.853 4.141 1.00 85.06 96 THR A CA 1
ATOM 701 C C . THR A 1 96 ? -9.589 -9.127 3.913 1.00 85.06 96 THR A C 1
ATOM 703 O O . THR A 1 96 ? -9.770 -7.976 4.314 1.00 85.06 96 THR A O 1
ATOM 706 N N . ASP A 1 97 ? -10.548 -9.839 3.322 1.00 80.12 97 ASP A N 1
ATOM 707 C CA . ASP A 1 97 ? -11.922 -9.371 3.207 1.00 80.12 97 ASP A CA 1
ATOM 708 C C . ASP A 1 97 ? -12.670 -9.515 4.539 1.00 80.12 97 ASP A C 1
ATOM 710 O O . ASP A 1 97 ? -13.341 -10.513 4.812 1.00 80.12 97 ASP A O 1
ATOM 714 N N . TRP A 1 98 ? -12.554 -8.492 5.381 1.00 73.25 98 TRP A N 1
ATOM 715 C CA . TRP A 1 98 ? -13.260 -8.423 6.660 1.00 73.25 98 TRP A CA 1
ATOM 716 C C . TRP A 1 98 ? -14.779 -8.260 6.506 1.00 73.25 98 TRP A C 1
ATOM 718 O O . TRP A 1 98 ? -15.516 -8.577 7.440 1.00 73.25 98 TRP A O 1
ATOM 728 N N . SER A 1 99 ? -15.271 -7.830 5.336 1.00 72.44 99 SER A N 1
ATOM 729 C CA . SER A 1 99 ? -16.712 -7.661 5.102 1.00 72.44 99 SER A CA 1
ATOM 730 C C . SER A 1 99 ? -17.456 -8.998 5.060 1.00 72.44 99 SER A C 1
ATOM 732 O O . SER A 1 99 ? -18.599 -9.082 5.499 1.00 72.44 99 SER A O 1
ATOM 734 N N . ALA A 1 100 ? -16.782 -10.073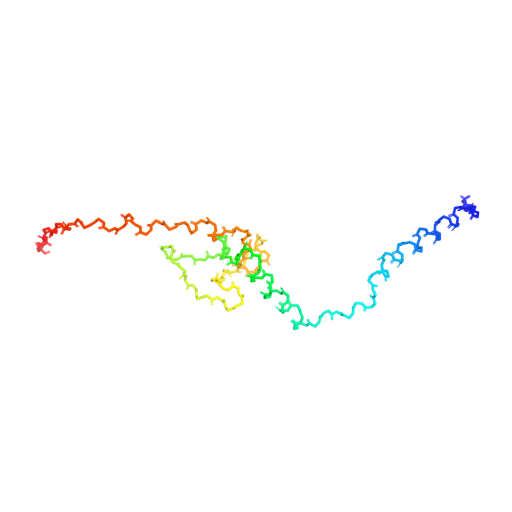 4.644 1.00 70.88 100 ALA A N 1
ATOM 735 C CA . ALA A 1 100 ? -17.339 -11.424 4.643 1.00 70.88 100 ALA A CA 1
ATOM 736 C C . ALA A 1 100 ? -17.525 -12.021 6.053 1.00 70.88 100 ALA A C 1
ATOM 738 O O . ALA A 1 100 ? -18.279 -12.980 6.217 1.00 70.88 100 ALA A O 1
ATOM 739 N N . LEU A 1 101 ? -16.831 -11.478 7.062 1.00 67.94 101 LEU A N 1
ATOM 740 C CA . LEU A 1 101 ? -16.923 -11.908 8.463 1.00 67.94 101 LEU A CA 1
ATOM 741 C C . LEU A 1 101 ? -17.904 -11.068 9.285 1.00 67.94 101 LEU A C 1
ATOM 743 O O . LEU A 1 101 ? -18.236 -11.457 10.403 1.00 67.94 101 LEU A O 1
ATOM 747 N N . ALA A 1 102 ? -18.394 -9.953 8.739 1.00 65.88 102 ALA A N 1
ATOM 748 C CA . ALA A 1 102 ? -19.511 -9.204 9.297 1.00 65.88 102 ALA A CA 1
ATOM 749 C C . ALA A 1 102 ? -20.829 -9.954 9.018 1.00 65.88 102 ALA A C 1
ATOM 751 O O . ALA A 1 102 ? -21.688 -9.484 8.278 1.00 65.88 102 ALA A O 1
ATOM 752 N N . VAL A 1 103 ? -20.959 -11.168 9.556 1.00 59.69 103 VAL A N 1
ATOM 753 C CA . VAL A 1 103 ? -22.242 -11.867 9.647 1.00 59.69 103 VAL A CA 1
ATOM 754 C C . VAL A 1 103 ? -22.960 -11.378 10.903 1.00 59.69 103 VAL A C 1
ATOM 756 O O . VAL A 1 103 ? -22.381 -11.318 11.984 1.00 59.69 103 VAL A O 1
ATOM 759 N N . GLU A 1 104 ? -24.203 -10.950 10.716 1.00 56.47 104 GLU A N 1
ATOM 760 C CA . GLU A 1 104 ? -25.085 -10.377 11.729 1.00 56.47 104 GLU A CA 1
ATOM 761 C C . GLU A 1 104 ? -25.394 -11.408 12.835 1.00 56.47 104 GLU A C 1
ATOM 763 O O . GLU A 1 104 ? -26.260 -12.259 12.662 1.00 56.47 104 GLU A O 1
ATOM 768 N N . ASP A 1 105 ? -24.713 -11.314 13.982 1.00 52.50 105 ASP A N 1
ATOM 769 C CA . ASP A 1 105 ? -25.142 -11.907 15.265 1.00 52.50 105 ASP A CA 1
ATOM 770 C C . ASP A 1 105 ? -25.750 -10.808 16.166 1.00 52.50 105 ASP A C 1
ATOM 772 O O . ASP A 1 105 ? -25.431 -10.663 17.347 1.00 52.50 105 ASP A O 1
ATOM 776 N N . GLU A 1 106 ? -26.618 -9.968 15.595 1.00 54.12 106 GLU A N 1
ATOM 777 C CA . GLU A 1 106 ? -27.317 -8.902 16.332 1.00 54.12 106 GLU A CA 1
ATOM 778 C C . GLU A 1 106 ? -28.488 -9.446 17.178 1.00 54.12 106 GLU A C 1
ATOM 780 O O . GLU A 1 106 ? -28.945 -8.786 18.112 1.00 54.12 106 GLU A O 1
ATOM 785 N N . ASP A 1 107 ? -28.946 -10.673 16.901 1.00 47.84 107 ASP A N 1
ATOM 786 C CA . ASP A 1 107 ? -30.115 -11.277 17.553 1.00 47.84 107 ASP A CA 1
ATOM 787 C C . ASP A 1 107 ? -29.819 -11.912 18.933 1.00 47.84 107 ASP A C 1
ATOM 789 O O . ASP A 1 107 ? -30.735 -12.052 19.748 1.00 47.84 107 ASP A O 1
ATOM 793 N N . GLU A 1 108 ? -28.566 -12.260 19.264 1.00 49.91 108 GLU A N 1
ATOM 794 C CA . GLU A 1 108 ? -28.244 -13.005 20.503 1.00 49.91 108 GLU A CA 1
ATOM 795 C C . GLU A 1 108 ? -27.855 -12.109 21.706 1.00 49.91 108 GLU A C 1
ATOM 797 O O . GLU A 1 108 ? -27.855 -12.563 22.851 1.00 49.91 108 GLU A O 1
ATOM 802 N N . LEU A 1 109 ? -27.607 -10.806 21.503 1.00 51.41 109 LEU A N 1
ATOM 803 C CA . LEU A 1 109 ? -27.169 -9.873 22.565 1.00 51.41 109 LEU A CA 1
ATOM 804 C C . LEU A 1 109 ? -28.325 -9.145 23.295 1.00 51.41 109 LEU A C 1
ATOM 806 O O . LEU A 1 109 ? -28.123 -8.096 23.904 1.00 51.41 109 LEU A O 1
ATOM 810 N N . SER A 1 110 ? -29.548 -9.684 23.251 1.00 54.03 110 SER A N 1
ATOM 811 C CA . SER A 1 110 ? -30.733 -9.113 23.927 1.00 54.03 110 SER A CA 1
ATOM 812 C C . SER A 1 110 ? -31.198 -9.894 25.171 1.00 54.03 110 SER A C 1
ATOM 814 O O . SER A 1 110 ? -32.325 -9.731 25.643 1.00 54.03 110 SER A O 1
ATOM 816 N N . GLY A 1 111 ? -30.318 -10.718 25.747 1.00 43.94 111 GLY A N 1
ATOM 817 C CA . GLY A 1 111 ? -30.546 -11.400 27.023 1.00 43.94 111 GLY A CA 1
ATOM 818 C C . GLY A 1 111 ? -30.419 -10.464 28.227 1.00 43.94 111 GLY A C 1
ATOM 819 O O . GLY A 1 111 ? -29.334 -10.274 28.767 1.00 43.94 111 GLY A O 1
ATOM 820 N N . ASP A 1 112 ? -31.548 -9.898 28.645 1.00 50.47 112 ASP A N 1
ATOM 821 C CA . ASP A 1 112 ? -31.771 -9.205 29.917 1.00 50.47 112 ASP A CA 1
ATOM 822 C C . ASP A 1 112 ? -31.416 -10.134 31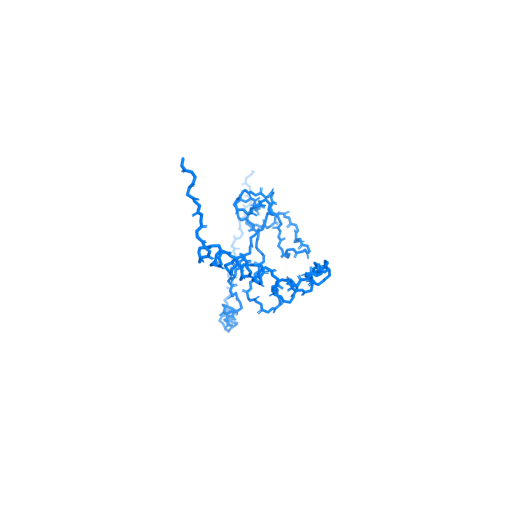.102 1.00 50.47 112 ASP A C 1
ATOM 824 O O . ASP A 1 112 ? -32.169 -11.051 31.432 1.00 50.47 112 ASP A O 1
ATOM 828 N N . GLU A 1 113 ? -30.262 -9.926 31.745 1.00 42.78 113 GLU A N 1
ATOM 829 C CA . GLU A 1 113 ? -29.984 -10.499 33.067 1.00 42.78 113 GLU A CA 1
ATOM 830 C C . GLU A 1 113 ? -29.694 -9.358 34.062 1.00 42.78 113 GLU A C 1
ATOM 832 O O . GLU A 1 113 ? -28.750 -8.583 33.863 1.00 42.78 113 GLU A O 1
ATOM 837 N N . PRO A 1 114 ? -30.498 -9.192 35.133 1.00 49.09 114 PRO A N 1
ATOM 838 C CA . PRO A 1 114 ? -30.314 -8.104 36.079 1.00 49.09 114 PRO A CA 1
ATOM 839 C C . PRO A 1 114 ? -29.036 -8.330 36.890 1.00 49.09 114 PRO A C 1
ATOM 841 O O . PRO A 1 114 ? -28.965 -9.204 37.755 1.00 49.09 114 PRO A O 1
ATOM 844 N N . HIS A 1 115 ? -28.029 -7.500 36.622 1.00 51.19 115 HIS A N 1
ATOM 845 C CA . HIS A 1 115 ? -26.769 -7.478 37.355 1.00 51.19 115 HIS A CA 1
ATOM 846 C C . HIS A 1 115 ? -27.040 -7.185 38.841 1.00 51.19 115 HIS A C 1
ATOM 848 O O . HIS A 1 115 ? -27.417 -6.075 39.225 1.00 51.19 115 HIS A O 1
ATOM 854 N N . ALA A 1 116 ? -26.885 -8.210 39.680 1.00 42.78 116 ALA A N 1
ATOM 855 C CA . ALA A 1 116 ? -27.030 -8.101 41.122 1.00 42.78 116 ALA A CA 1
ATOM 856 C C . ALA A 1 116 ? -26.020 -7.088 41.687 1.00 42.78 116 ALA A C 1
ATOM 858 O O . ALA A 1 116 ? -24.825 -7.144 41.399 1.00 42.78 116 ALA A O 1
ATOM 859 N N . ALA A 1 117 ? -26.521 -6.165 42.509 1.00 47.16 117 ALA A N 1
ATOM 860 C CA . ALA A 1 117 ? -25.736 -5.134 43.173 1.00 47.16 117 ALA A CA 1
ATOM 861 C C . ALA A 1 117 ? -24.572 -5.738 43.980 1.00 47.16 117 ALA A C 1
ATOM 863 O O . ALA A 1 117 ? -24.783 -6.550 44.884 1.00 47.16 117 ALA A O 1
ATOM 864 N N . ALA A 1 118 ? -23.346 -5.305 43.680 1.00 43.22 118 ALA A N 1
ATOM 865 C CA . ALA A 1 118 ? -22.171 -5.639 44.473 1.00 43.22 118 ALA A CA 1
ATOM 866 C C . ALA A 1 118 ? -22.287 -5.025 45.887 1.00 43.22 118 ALA A C 1
ATOM 868 O O . ALA A 1 118 ? -22.639 -3.846 46.009 1.00 43.22 118 ALA A O 1
ATOM 869 N N . PRO A 1 119 ? -21.998 -5.777 46.967 1.00 44.62 119 PRO A N 1
ATOM 870 C CA . PRO A 1 119 ? -22.017 -5.233 48.318 1.00 44.62 119 PRO A CA 1
ATOM 871 C C . PRO A 1 119 ? -20.806 -4.323 48.542 1.00 44.62 119 PRO A C 1
ATOM 873 O O . PRO A 1 119 ? -19.666 -4.697 48.272 1.00 44.62 119 PRO A O 1
ATOM 876 N N . GLY A 1 120 ? -21.074 -3.121 49.054 1.00 53.62 120 GLY A N 1
ATOM 877 C CA . GLY A 1 120 ? -20.057 -2.143 49.414 1.00 53.62 120 GLY A CA 1
ATOM 878 C C . GLY A 1 120 ? -19.151 -2.630 50.545 1.00 53.62 120 GLY A C 1
ATOM 879 O O . GLY A 1 120 ? -19.616 -3.064 51.597 1.00 53.62 120 GLY A O 1
ATOM 880 N N . SER A 1 121 ? -17.849 -2.491 50.337 1.00 51.69 121 SER A N 1
ATOM 881 C CA . SER A 1 121 ? -16.819 -2.470 51.376 1.00 51.69 121 SER A CA 1
ATOM 882 C C . SER A 1 121 ? -16.337 -1.017 51.461 1.00 51.69 121 SER A C 1
ATOM 884 O O . SER A 1 121 ? -15.873 -0.487 50.459 1.00 51.69 121 SER A O 1
ATOM 886 N N . GLY A 1 122 ? -16.523 -0.257 52.538 1.00 40.09 122 GLY A N 1
ATOM 887 C CA . GLY A 1 122 ? -16.344 -0.633 53.938 1.00 40.09 122 GLY A CA 1
ATOM 888 C C . GLY A 1 122 ? -14.978 -0.101 54.382 1.00 40.09 122 GLY A C 1
ATOM 889 O O . GLY A 1 122 ? -13.961 -0.678 54.019 1.00 40.09 122 GLY A O 1
ATOM 890 N N . ASP A 1 123 ? -15.002 1.029 55.086 1.00 46.56 123 ASP A N 1
ATOM 891 C CA . ASP A 1 123 ? -13.888 1.864 55.561 1.00 46.56 123 ASP A CA 1
ATOM 892 C C . ASP A 1 123 ? -12.799 1.185 56.426 1.00 46.56 123 ASP A C 1
ATOM 894 O O . ASP A 1 123 ? -13.058 0.193 57.110 1.00 46.56 123 ASP A O 1
ATOM 898 N N . ALA A 1 124 ? -11.672 1.920 56.518 1.00 40.19 124 ALA A N 1
ATOM 899 C CA . ALA A 1 124 ? -10.716 2.061 57.640 1.00 40.19 124 ALA A CA 1
ATOM 900 C C . ALA A 1 124 ? -9.505 1.099 57.742 1.00 40.19 124 ALA A C 1
ATOM 902 O O . ALA A 1 124 ? -9.580 -0.041 57.276 1.00 40.19 124 ALA A O 1
ATOM 903 N N . PRO A 1 125 ? -8.399 1.501 58.425 1.00 56.44 125 PRO A N 1
ATOM 904 C CA . PRO A 1 125 ? -8.162 2.740 59.201 1.00 56.44 125 PRO A CA 1
ATOM 905 C C . PRO A 1 125 ? -7.130 3.733 58.637 1.00 56.44 125 PRO A C 1
ATOM 907 O O . PRO A 1 125 ? -6.231 3.322 57.870 1.00 56.44 125 PRO A O 1
#